Prote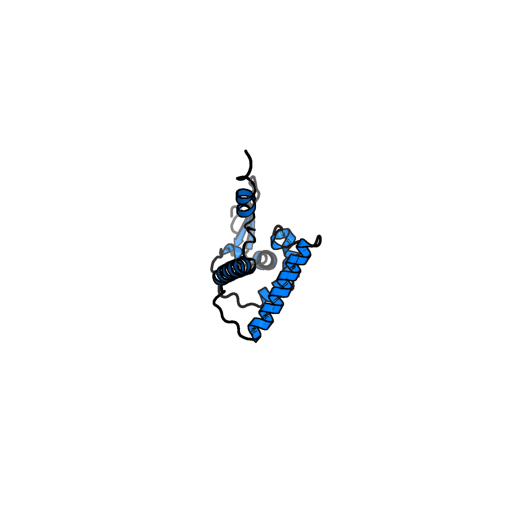in AF-A0A2C9M8K1-F1 (afdb_monomer)

Structure (mmCIF, N/CA/C/O backbone):
data_AF-A0A2C9M8K1-F1
#
_entry.id   AF-A0A2C9M8K1-F1
#
loop_
_atom_site.group_PDB
_atom_site.id
_atom_site.type_symbol
_atom_site.label_atom_id
_atom_site.label_alt_id
_atom_site.label_comp_id
_atom_site.label_asym_id
_atom_site.label_entity_id
_atom_site.label_seq_id
_atom_site.pdbx_PDB_ins_code
_atom_site.Cartn_x
_atom_site.Cartn_y
_atom_site.Cartn_z
_atom_site.occupancy
_atom_site.B_iso_or_equiv
_atom_site.auth_seq_id
_atom_site.auth_comp_id
_atom_site.auth_asym_id
_atom_site.auth_atom_id
_atom_site.pdbx_PDB_model_num
ATOM 1 N N . MET A 1 1 ? -29.933 49.669 57.641 1.00 45.59 1 MET A N 1
ATOM 2 C CA . MET A 1 1 ? -28.993 49.223 56.587 1.00 45.59 1 MET A CA 1
ATOM 3 C C . MET A 1 1 ? -28.613 47.775 56.882 1.00 45.59 1 MET A C 1
ATOM 5 O O . MET A 1 1 ? -28.390 47.486 58.045 1.00 45.59 1 MET A O 1
ATOM 9 N N . MET A 1 2 ? -28.557 46.904 55.865 1.00 51.41 2 MET A N 1
ATOM 10 C CA . MET A 1 2 ? -28.054 45.508 55.906 1.00 51.41 2 MET A CA 1
ATOM 11 C C . MET A 1 2 ? -28.974 44.398 56.461 1.00 51.41 2 MET A C 1
ATOM 13 O O . MET A 1 2 ? -28.621 43.722 57.416 1.00 51.41 2 MET A O 1
ATOM 17 N N . VAL A 1 3 ? -30.096 44.109 55.785 1.00 50.41 3 VAL A N 1
ATOM 18 C CA . VAL A 1 3 ? -30.739 42.767 55.868 1.00 50.41 3 VAL A CA 1
ATOM 19 C C . VAL A 1 3 ? -30.918 42.106 54.484 1.00 50.41 3 VAL A C 1
ATOM 21 O O . VAL A 1 3 ? -31.296 40.949 54.380 1.00 50.41 3 VAL A O 1
ATOM 24 N N . TYR A 1 4 ? -30.543 42.788 53.394 1.00 47.28 4 TYR A N 1
ATOM 25 C CA . TYR A 1 4 ? -30.724 42.301 52.015 1.00 47.28 4 TYR A CA 1
ATOM 26 C C . TYR A 1 4 ? -29.489 41.618 51.394 1.00 47.28 4 TYR A C 1
ATOM 28 O O . TYR A 1 4 ? -29.466 41.403 50.189 1.00 47.28 4 TYR A O 1
ATOM 36 N N . ASN A 1 5 ? -28.462 41.262 52.179 1.00 53.44 5 ASN A N 1
ATOM 37 C CA . ASN A 1 5 ? -27.196 40.735 51.631 1.00 53.44 5 ASN A CA 1
ATOM 38 C C . ASN A 1 5 ? -26.941 39.236 51.852 1.00 53.44 5 ASN A C 1
ATOM 40 O O . ASN A 1 5 ? -25.959 38.722 51.332 1.00 53.44 5 ASN A O 1
ATOM 44 N N . LEU A 1 6 ? -27.809 38.510 52.566 1.00 47.97 6 LEU A N 1
ATOM 45 C CA . LEU A 1 6 ? -27.638 37.059 52.757 1.00 47.97 6 LEU A CA 1
ATOM 46 C C . LEU A 1 6 ? -28.450 36.218 51.758 1.00 47.97 6 LEU A C 1
ATOM 48 O O . LEU A 1 6 ? -27.994 35.155 51.348 1.00 47.97 6 LEU A O 1
ATOM 52 N N . ALA A 1 7 ? -29.602 36.712 51.289 1.00 48.09 7 ALA A N 1
ATOM 53 C CA . ALA A 1 7 ? -30.432 35.992 50.317 1.00 48.09 7 ALA A CA 1
ATOM 54 C C . ALA A 1 7 ? -29.808 35.947 48.908 1.00 48.09 7 ALA A C 1
ATOM 56 O O . ALA A 1 7 ? -29.955 34.960 48.193 1.00 48.09 7 ALA A O 1
ATOM 57 N N . VAL A 1 8 ? -29.063 36.991 48.522 1.00 48.09 8 VAL A N 1
ATOM 58 C CA . VAL A 1 8 ? -28.425 37.081 47.195 1.00 48.09 8 VAL A CA 1
ATOM 59 C C . VAL A 1 8 ? -27.239 36.116 47.072 1.00 48.09 8 VAL A C 1
ATOM 61 O O . VAL A 1 8 ? -26.996 35.567 46.001 1.00 48.09 8 VAL A O 1
ATOM 64 N N . ILE A 1 9 ? -26.539 35.840 48.177 1.00 45.88 9 ILE A N 1
ATOM 65 C CA . ILE A 1 9 ? -25.389 34.924 48.184 1.00 45.88 9 ILE A CA 1
ATOM 66 C C . ILE A 1 9 ? -25.845 33.457 48.081 1.00 45.88 9 ILE A C 1
ATOM 68 O O . ILE A 1 9 ? -25.148 32.647 47.475 1.00 45.88 9 ILE A O 1
ATOM 72 N N . PHE A 1 10 ? -27.042 33.112 48.571 1.00 44.00 10 PHE A N 1
ATOM 73 C CA . PHE A 1 10 ? -27.570 31.745 48.470 1.00 44.00 10 PHE A CA 1
ATOM 74 C C . PHE A 1 10 ? -28.049 31.379 47.051 1.00 44.00 10 PHE A C 1
ATOM 76 O O . PHE A 1 10 ? -28.031 30.210 46.680 1.00 44.00 10 PHE A O 1
ATOM 83 N N . TYR A 1 11 ? -28.414 32.367 46.223 1.00 45.31 11 TYR A N 1
ATOM 84 C CA . TYR A 1 11 ? -28.851 32.135 44.836 1.00 45.31 11 TYR A CA 1
ATOM 85 C C . TYR A 1 11 ? -27.688 32.019 43.829 1.00 45.31 11 TYR A C 1
ATOM 87 O O . TYR A 1 11 ? -27.895 31.626 42.684 1.00 45.31 11 TYR A O 1
ATOM 95 N N . MET A 1 12 ? -26.456 32.338 44.246 1.00 47.84 12 MET A N 1
ATOM 96 C CA . MET A 1 12 ? -25.244 32.295 43.406 1.00 47.84 12 MET A CA 1
ATOM 97 C C . MET A 1 12 ? -24.447 30.986 43.541 1.00 47.84 12 MET A C 1
ATOM 99 O O . MET A 1 12 ? -23.393 30.836 42.931 1.00 47.84 12 MET A O 1
ATOM 103 N N . LEU A 1 13 ? -24.959 30.019 44.307 1.00 47.88 13 LEU A N 1
ATOM 104 C CA . LEU A 1 13 ? -24.408 28.669 44.441 1.00 47.88 13 LEU A CA 1
ATOM 105 C C . LEU A 1 13 ? -25.401 27.633 43.902 1.00 47.88 13 LEU A C 1
ATOM 107 O O . LEU A 1 13 ? -25.663 26.618 44.537 1.00 47.88 13 LEU A O 1
ATOM 111 N N . VAL A 1 14 ? -25.949 27.860 42.706 1.00 55.00 14 VAL A N 1
ATOM 112 C CA . VAL A 1 14 ? -26.303 26.709 41.872 1.00 55.00 14 VAL A CA 1
ATOM 113 C C . VAL A 1 14 ? -24.961 26.167 41.401 1.00 55.00 14 VAL A C 1
ATOM 115 O O . VAL A 1 14 ? -24.289 26.851 40.622 1.00 55.00 14 VAL A O 1
ATOM 118 N N . PRO A 1 15 ? -24.502 24.997 41.874 1.00 56.78 15 PRO A N 1
ATOM 119 C CA . PRO A 1 15 ? -23.348 24.408 41.248 1.00 56.78 15 PRO A CA 1
ATOM 120 C C . PRO A 1 15 ? -23.778 24.164 39.805 1.00 56.78 15 PRO A C 1
ATOM 122 O O . PRO A 1 15 ? -24.699 23.390 39.545 1.00 56.78 15 PRO A O 1
ATOM 125 N N . ILE A 1 16 ? -23.090 24.792 38.853 1.00 58.72 16 ILE A N 1
ATOM 126 C CA . ILE A 1 16 ? -23.001 24.270 37.488 1.00 58.72 16 ILE A CA 1
ATOM 127 C C . ILE A 1 16 ? -22.164 22.983 37.588 1.00 58.72 16 ILE A C 1
ATOM 129 O O . ILE A 1 16 ? -21.105 22.834 36.991 1.00 58.72 16 ILE A O 1
ATOM 133 N N . ALA A 1 17 ? -22.606 22.036 38.413 1.00 57.50 17 ALA A N 1
ATOM 134 C CA . ALA A 1 17 ? -22.286 20.648 38.242 1.00 57.50 17 ALA A CA 1
ATOM 135 C C . ALA A 1 17 ? -23.133 20.258 37.039 1.00 57.50 17 ALA A C 1
ATOM 137 O O . ALA A 1 17 ? -24.279 19.829 37.177 1.00 57.50 17 ALA A O 1
ATOM 138 N N . ALA A 1 18 ? -22.602 20.525 35.842 1.00 64.88 18 ALA A N 1
ATOM 139 C CA . ALA A 1 18 ? -23.095 19.887 34.638 1.00 64.88 18 ALA A CA 1
ATOM 140 C C . ALA A 1 18 ? -23.294 18.414 34.999 1.00 64.88 18 ALA A C 1
ATOM 142 O O . ALA A 1 18 ? -22.352 17.767 35.458 1.00 64.88 18 ALA A O 1
ATOM 143 N N . ASN A 1 19 ? -24.541 17.942 34.930 1.00 84.44 19 ASN A N 1
ATOM 144 C CA . ASN A 1 19 ? -24.887 16.594 35.351 1.00 84.44 19 ASN A CA 1
ATOM 145 C C . ASN A 1 19 ? -23.945 15.630 34.613 1.00 84.44 19 ASN A C 1
ATOM 147 O O . ASN A 1 19 ? -23.990 15.546 33.384 1.00 84.44 19 ASN A O 1
ATOM 151 N N . VAL A 1 20 ? -23.047 14.976 35.358 1.00 90.31 20 VAL A N 1
ATOM 152 C CA . VAL A 1 20 ? -21.970 14.155 34.790 1.00 90.31 20 VAL A CA 1
ATOM 153 C C . VAL A 1 20 ? -22.559 13.038 33.937 1.00 90.31 20 VAL A C 1
ATOM 155 O O . VAL A 1 20 ? -22.034 12.762 32.863 1.00 90.31 20 VAL A O 1
ATOM 158 N N . ASP A 1 21 ? -23.698 12.474 34.338 1.00 92.69 21 ASP A N 1
ATOM 159 C CA . ASP A 1 21 ? -24.393 11.444 33.569 1.00 92.69 21 ASP A CA 1
ATOM 160 C C . ASP A 1 21 ? -24.949 12.000 32.254 1.00 92.69 21 ASP A C 1
ATOM 162 O O . ASP A 1 21 ? -24.804 11.365 31.210 1.00 92.69 21 ASP A O 1
ATOM 166 N N . SER A 1 22 ? -25.510 13.216 32.272 1.00 92.50 22 SER A N 1
ATOM 167 C CA . SER A 1 22 ? -25.965 13.916 31.059 1.00 92.50 22 SER A CA 1
ATOM 168 C C . SER A 1 22 ? -24.803 14.212 30.105 1.00 92.50 22 SER A C 1
ATOM 170 O O . SER A 1 22 ? -24.895 13.955 28.900 1.00 92.50 22 SER A O 1
ATOM 172 N N . TYR A 1 23 ? -23.668 14.671 30.639 1.00 93.75 23 TYR A N 1
ATOM 173 C CA . TYR A 1 23 ? -22.446 14.869 29.860 1.00 93.75 23 TYR A CA 1
ATOM 174 C C . TYR A 1 23 ? -21.937 13.551 29.261 1.00 93.75 23 TYR A C 1
ATOM 176 O O . TYR A 1 23 ? -21.664 13.487 28.063 1.00 93.75 23 TYR A O 1
ATOM 184 N N . LEU A 1 24 ? -21.834 12.485 30.061 1.00 96.31 24 LEU A N 1
ATOM 185 C CA . LEU A 1 24 ? -21.346 11.180 29.611 1.00 96.31 24 LEU A CA 1
ATOM 186 C C . LEU A 1 24 ? -22.280 10.548 28.572 1.00 96.31 24 LEU A C 1
ATOM 188 O O . LEU A 1 24 ? -21.791 9.953 27.610 1.00 96.31 24 LEU A O 1
ATOM 192 N N . ALA A 1 25 ? -23.597 10.700 28.729 1.00 96.19 25 ALA A N 1
ATOM 193 C CA . ALA A 1 25 ? -24.585 10.258 27.749 1.00 96.19 25 ALA A CA 1
ATOM 194 C C . ALA A 1 25 ? -24.433 11.019 26.427 1.00 96.19 25 ALA A C 1
ATOM 196 O O . ALA A 1 25 ? -24.330 10.397 25.372 1.00 96.19 25 ALA A O 1
ATOM 197 N N . THR A 1 26 ? -24.319 12.347 26.493 1.00 96.62 26 THR A N 1
ATOM 198 C CA . THR A 1 26 ? -24.111 13.200 25.314 1.00 96.62 26 THR A CA 1
ATOM 199 C C . THR A 1 26 ? -22.790 12.866 24.612 1.00 96.62 26 THR A C 1
ATOM 201 O O . THR A 1 26 ? -22.748 12.699 23.396 1.00 96.62 26 THR A O 1
ATOM 204 N N . ARG A 1 27 ? -21.705 12.675 25.374 1.00 96.69 27 ARG A N 1
ATOM 205 C CA . ARG A 1 27 ? -20.399 12.254 24.847 1.00 96.69 27 ARG A CA 1
ATOM 206 C C . ARG A 1 27 ? -20.482 10.896 24.151 1.00 96.69 27 ARG A C 1
ATOM 208 O O . ARG A 1 27 ? -19.876 10.723 23.097 1.00 96.69 27 ARG A O 1
ATOM 215 N N . ARG A 1 28 ? -21.193 9.929 24.741 1.00 97.94 28 ARG A N 1
ATOM 216 C CA . ARG A 1 28 ? -21.384 8.602 24.141 1.00 97.94 28 ARG A CA 1
ATOM 217 C C . ARG A 1 28 ? -22.160 8.708 22.831 1.00 97.94 28 ARG A C 1
ATOM 219 O O . ARG A 1 28 ? -21.700 8.150 21.843 1.00 97.94 28 ARG A O 1
ATOM 226 N N . ALA A 1 29 ? -23.246 9.482 22.814 1.00 97.75 29 ALA A N 1
ATOM 227 C CA . ALA A 1 29 ? -24.043 9.717 21.614 1.00 97.75 29 ALA A CA 1
ATOM 228 C C . ALA A 1 29 ? -23.199 10.315 20.476 1.00 97.75 29 ALA A C 1
ATOM 230 O O . ALA A 1 29 ? -23.240 9.802 19.363 1.00 97.75 29 ALA A O 1
ATOM 231 N N . PHE A 1 30 ? -22.355 11.315 20.762 1.00 97.94 30 PHE A N 1
ATOM 232 C CA . PHE A 1 30 ? -21.451 11.883 19.754 1.00 97.94 30 PHE A CA 1
ATOM 233 C C . PHE A 1 30 ? -20.422 10.877 19.222 1.00 97.94 30 PHE A C 1
ATOM 235 O O . PHE A 1 30 ? -20.154 10.849 18.023 1.00 97.94 30 PHE A O 1
ATOM 242 N N . ILE A 1 31 ? -19.844 10.038 20.088 1.00 97.94 31 ILE A N 1
ATOM 243 C CA . ILE A 1 31 ? -18.892 9.002 19.657 1.00 97.94 31 ILE A CA 1
ATOM 244 C C . ILE A 1 31 ? -19.593 7.952 18.791 1.00 97.94 31 ILE A C 1
ATOM 246 O O . ILE A 1 31 ? -1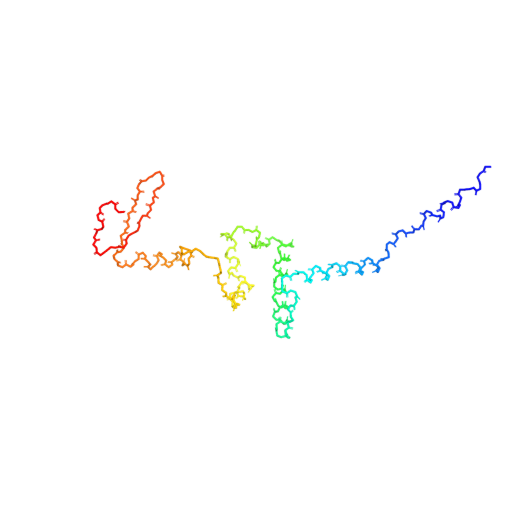9.051 7.541 17.769 1.00 97.94 31 ILE A O 1
ATOM 250 N N . GLU A 1 32 ? -20.787 7.510 19.183 1.00 97.06 32 GLU A N 1
ATOM 251 C CA . GLU A 1 32 ? -21.578 6.544 18.416 1.00 97.06 32 GLU A CA 1
ATOM 252 C C . GLU A 1 32 ? -21.982 7.108 17.050 1.00 97.06 32 GLU A C 1
ATOM 254 O O . GLU A 1 32 ? -21.842 6.416 16.037 1.00 97.06 32 GLU A O 1
ATOM 259 N N . GLU A 1 33 ? -22.394 8.375 16.998 1.00 97.38 33 GLU A N 1
ATOM 260 C CA . GLU A 1 33 ? -22.678 9.087 15.753 1.00 97.38 33 GLU A CA 1
ATOM 261 C C . GLU A 1 33 ? -21.438 9.129 14.849 1.00 97.38 33 GLU A C 1
ATOM 263 O O . GLU A 1 33 ? -21.506 8.698 13.695 1.00 97.38 33 GLU A O 1
ATOM 268 N N . GLU A 1 34 ? -20.280 9.542 15.377 1.00 97.62 34 GLU A N 1
ATOM 269 C CA . GLU A 1 34 ? -19.022 9.584 14.623 1.00 97.62 34 GLU A CA 1
ATOM 270 C C . GLU A 1 34 ? -18.631 8.201 14.084 1.00 97.62 34 GLU A C 1
ATOM 272 O O . GLU A 1 34 ? -18.281 8.058 12.909 1.00 97.62 34 GLU A O 1
ATOM 277 N N . LEU A 1 35 ? -18.721 7.162 14.920 1.00 96.19 35 LEU A N 1
ATOM 278 C CA . LEU A 1 35 ? -18.429 5.785 14.524 1.00 96.19 35 LEU A CA 1
ATOM 279 C C . LEU A 1 35 ? -19.373 5.308 13.417 1.00 96.19 35 LEU A C 1
ATOM 281 O O . LEU A 1 35 ? -18.912 4.643 12.488 1.00 96.19 35 LEU A O 1
ATOM 285 N N . SER A 1 36 ? -20.652 5.686 13.470 1.00 96.19 36 SER A N 1
ATOM 286 C CA . SER A 1 36 ? -21.663 5.301 12.477 1.00 96.19 36 SER A CA 1
ATOM 287 C C . SER A 1 36 ? -21.447 5.931 11.094 1.00 96.19 36 SER A C 1
ATOM 289 O O . SER A 1 36 ? -21.876 5.364 10.084 1.00 96.19 36 SER A O 1
ATOM 291 N N . MET A 1 37 ? -20.757 7.075 11.031 1.00 96.38 37 MET A N 1
ATOM 292 C CA . MET A 1 37 ? -20.450 7.785 9.784 1.00 96.38 37 MET A CA 1
ATOM 293 C C . MET A 1 37 ? -19.212 7.239 9.059 1.00 96.38 37 MET A C 1
ATOM 295 O O . MET A 1 37 ? -18.972 7.586 7.900 1.00 96.38 37 MET A O 1
ATOM 299 N N . ARG A 1 38 ? -18.400 6.395 9.709 1.00 96.44 38 ARG A N 1
ATOM 300 C CA . ARG A 1 38 ? -17.163 5.873 9.113 1.00 96.44 38 ARG A CA 1
ATOM 301 C C . ARG A 1 38 ? -17.457 4.919 7.956 1.00 96.44 38 ARG A C 1
ATOM 303 O O . ARG A 1 38 ? -18.451 4.191 7.937 1.00 96.44 38 ARG A O 1
ATOM 310 N N . VAL A 1 39 ? -16.539 4.880 6.990 1.00 97.06 39 VAL A N 1
ATOM 311 C CA . VAL A 1 39 ? -16.611 3.938 5.866 1.00 97.06 39 VAL A CA 1
ATOM 312 C C . VAL A 1 39 ? -16.687 2.509 6.405 1.00 97.06 39 VAL A C 1
ATOM 314 O O . VAL A 1 39 ? -15.848 2.093 7.200 1.00 97.06 39 VAL A O 1
ATOM 317 N N . GLY A 1 40 ? -17.704 1.764 5.970 1.00 95.62 40 GLY A N 1
ATOM 318 C CA . GLY A 1 40 ? -17.920 0.379 6.387 1.00 95.62 40 GLY A CA 1
ATOM 319 C C . GLY A 1 40 ? -18.588 0.197 7.756 1.00 95.62 40 GLY A C 1
ATOM 320 O O . GLY A 1 40 ? -18.795 -0.944 8.148 1.00 95.62 40 GLY A O 1
ATOM 321 N N . ALA A 1 41 ? -18.989 1.261 8.464 1.00 95.44 41 ALA A N 1
ATOM 322 C CA . ALA A 1 41 ? -19.566 1.157 9.814 1.00 95.44 41 ALA A CA 1
ATOM 323 C C . ALA A 1 41 ? -20.857 0.321 9.898 1.00 95.44 41 ALA A C 1
ATOM 325 O O . ALA A 1 41 ? -21.144 -0.281 10.926 1.00 95.44 41 ALA A O 1
ATOM 326 N N . LYS A 1 42 ? -21.632 0.265 8.808 1.00 95.69 42 LYS A N 1
ATOM 327 C CA . LYS A 1 42 ? -22.884 -0.507 8.728 1.00 95.69 42 LYS A CA 1
ATOM 328 C C . LYS A 1 42 ? -22.674 -1.985 8.372 1.00 95.69 42 LYS A C 1
ATOM 330 O O . LYS A 1 42 ? -23.651 -2.719 8.257 1.00 95.69 42 LYS A O 1
ATOM 335 N N . LEU A 1 43 ? -21.431 -2.424 8.157 1.00 96.62 43 LEU A N 1
ATOM 336 C CA . LEU A 1 43 ? -21.126 -3.826 7.876 1.00 96.62 43 LEU A CA 1
ATOM 337 C C . LEU A 1 43 ? -21.261 -4.655 9.155 1.00 96.62 43 LEU A C 1
ATOM 339 O O . LEU A 1 43 ? -20.675 -4.335 10.186 1.00 96.62 43 LEU A O 1
ATOM 343 N N . THR A 1 44 ? -22.015 -5.748 9.082 1.00 96.88 44 THR A N 1
ATOM 344 C CA . THR A 1 44 ? -22.110 -6.716 10.177 1.00 96.88 44 THR A CA 1
ATOM 345 C C . THR A 1 44 ? -21.038 -7.783 10.003 1.00 96.88 44 THR A C 1
ATOM 347 O O . THR A 1 44 ? -21.049 -8.511 9.014 1.00 96.88 44 THR A O 1
ATOM 350 N N . LEU A 1 45 ? -20.117 -7.877 10.964 1.00 97.62 45 LEU A N 1
ATOM 351 C CA . LEU A 1 45 ? -19.045 -8.871 10.950 1.00 97.62 45 LEU A CA 1
ATOM 352 C C . LEU A 1 45 ? -19.508 -10.194 11.570 1.00 97.62 45 LEU A C 1
ATOM 354 O O . LEU A 1 45 ? -20.063 -10.212 12.674 1.00 97.62 45 LEU A O 1
ATOM 358 N N . SER A 1 46 ? -19.205 -11.304 10.906 1.00 98.44 46 SER A N 1
ATOM 359 C CA . SER A 1 46 ? -19.322 -12.656 11.454 1.00 98.44 46 SER A CA 1
ATOM 360 C C . SER A 1 46 ? -18.336 -12.888 12.613 1.00 98.44 46 SER A C 1
ATOM 362 O O . SER A 1 46 ? -17.337 -12.174 12.731 1.00 98.44 46 SER A O 1
ATOM 364 N N . PRO A 1 47 ? -18.525 -13.931 13.445 1.00 98.44 47 PRO A N 1
ATOM 365 C CA . PRO A 1 47 ? -17.605 -14.222 14.551 1.00 98.44 47 PRO A CA 1
ATOM 366 C C . PRO A 1 47 ? -16.140 -14.403 14.121 1.00 98.44 47 PRO A C 1
ATOM 368 O O . PRO A 1 47 ? -15.222 -13.999 14.831 1.00 98.44 47 PRO A O 1
ATOM 371 N N . ARG A 1 48 ? -15.900 -14.975 12.932 1.00 98.19 48 ARG A N 1
ATOM 372 C CA . ARG A 1 48 ? -14.542 -15.135 12.386 1.00 98.19 48 ARG A CA 1
ATOM 373 C C . ARG A 1 48 ? -13.942 -13.798 11.956 1.00 98.19 48 ARG A C 1
ATOM 375 O O . ARG A 1 48 ? -12.769 -13.550 12.216 1.00 98.19 48 ARG A O 1
ATOM 382 N N . GLU A 1 49 ? -14.735 -12.933 11.330 1.00 97.94 49 GLU A N 1
ATOM 383 C CA . GLU A 1 49 ? -14.292 -11.589 10.943 1.00 97.94 49 GLU A CA 1
ATOM 384 C C . GLU A 1 49 ? -14.030 -10.710 12.167 1.00 97.94 49 GLU A C 1
ATOM 386 O O . GLU A 1 49 ? -13.056 -9.966 12.172 1.00 97.94 49 GLU A O 1
ATOM 391 N N . GLN A 1 50 ? -14.829 -10.840 13.231 1.00 98.19 50 GLN A 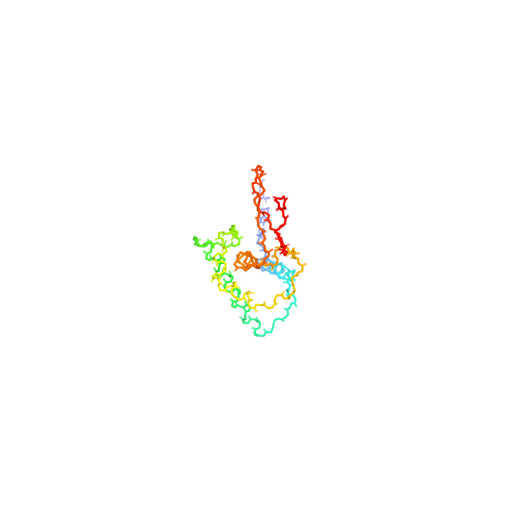N 1
ATOM 392 C CA . GLN A 1 50 ? -14.594 -10.144 14.500 1.00 98.19 50 GLN A CA 1
ATOM 393 C C . GLN A 1 50 ? -13.261 -10.549 15.137 1.00 98.19 50 GLN A C 1
ATOM 395 O O . GLN A 1 50 ? -12.518 -9.678 15.587 1.00 98.19 50 GLN A O 1
ATOM 400 N N . LEU A 1 51 ? -12.924 -11.845 15.120 1.00 98.00 51 LEU A N 1
ATOM 401 C CA . LEU A 1 51 ? -11.635 -12.338 15.614 1.00 98.00 51 LEU A CA 1
ATOM 402 C C . LEU A 1 51 ? -10.461 -11.715 14.843 1.00 98.00 51 LEU A C 1
ATOM 404 O O . LEU A 1 51 ? -9.530 -11.184 15.449 1.00 98.00 51 LEU A O 1
ATOM 408 N N . VAL A 1 52 ? -10.521 -11.738 13.508 1.00 96.50 52 VAL A N 1
ATOM 409 C CA . VAL A 1 52 ? -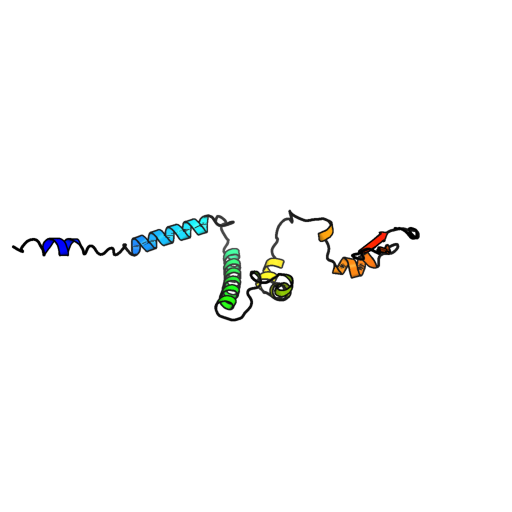9.479 -11.138 12.656 1.00 96.50 52 VAL A CA 1
ATOM 410 C C . VAL A 1 52 ? -9.416 -9.620 12.847 1.00 96.50 52 VAL A C 1
ATOM 412 O O . VAL A 1 52 ? -8.323 -9.060 12.923 1.00 96.50 52 VAL A O 1
ATOM 415 N N . ASN A 1 53 ? -10.565 -8.951 12.969 1.00 97.44 53 ASN A N 1
ATOM 416 C CA . ASN A 1 53 ? -10.644 -7.517 13.230 1.00 97.44 53 ASN A CA 1
ATOM 417 C C . ASN A 1 53 ? -9.995 -7.146 14.567 1.00 97.44 53 ASN A C 1
ATOM 419 O O . ASN A 1 53 ? -9.221 -6.195 14.599 1.00 97.44 53 ASN A O 1
ATOM 423 N N . SER A 1 54 ? -10.264 -7.897 15.642 1.00 97.88 54 SER A 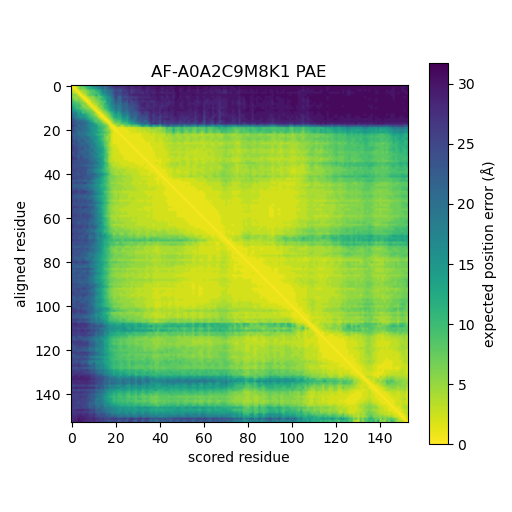N 1
ATOM 424 C CA . SER A 1 54 ? -9.630 -7.667 16.948 1.00 97.88 54 SER A CA 1
ATOM 425 C C . SER A 1 54 ? -8.114 -7.728 16.817 1.00 97.88 54 SER A C 1
ATOM 427 O O . SER A 1 54 ? -7.433 -6.761 17.136 1.00 97.88 54 SER A O 1
ATOM 429 N N . PHE A 1 55 ? -7.596 -8.806 16.226 1.00 97.50 55 PHE A N 1
ATOM 430 C CA . PHE A 1 55 ? -6.159 -8.978 16.033 1.00 97.50 55 PHE A CA 1
ATOM 431 C C . PHE A 1 55 ? -5.530 -7.857 15.187 1.00 97.50 55 PHE A C 1
ATOM 433 O O . PHE A 1 55 ? -4.472 -7.327 15.525 1.00 97.50 55 PHE A O 1
ATOM 440 N N . LEU A 1 56 ? -6.186 -7.452 14.094 1.00 97.75 56 LEU A N 1
ATOM 441 C CA . LEU A 1 56 ? -5.705 -6.363 13.242 1.00 97.75 56 LEU A CA 1
ATOM 442 C C . LEU A 1 56 ? -5.716 -5.010 13.972 1.00 97.75 56 LEU A C 1
ATOM 444 O O . LEU A 1 56 ? -4.783 -4.217 13.815 1.00 97.75 56 LEU A O 1
ATOM 448 N N . MET A 1 57 ? -6.756 -4.740 14.763 1.00 97.75 57 MET A N 1
ATOM 449 C CA . MET A 1 57 ? -6.871 -3.516 15.556 1.00 97.75 57 MET A CA 1
ATOM 450 C C . MET A 1 57 ? -5.846 -3.477 16.688 1.00 97.75 57 MET A C 1
ATOM 452 O O . MET A 1 57 ? -5.274 -2.414 16.925 1.00 97.75 57 MET A O 1
ATOM 456 N N . ASP A 1 58 ? -5.543 -4.613 17.315 1.00 97.81 58 ASP A N 1
ATOM 457 C CA . ASP A 1 58 ? -4.497 -4.721 18.335 1.00 97.81 58 ASP A CA 1
ATOM 458 C C . ASP A 1 58 ? -3.124 -4.382 17.746 1.00 97.81 58 ASP A C 1
ATOM 460 O O . ASP A 1 58 ? -2.432 -3.506 18.266 1.00 97.81 58 ASP A O 1
ATOM 464 N N . LEU A 1 59 ? -2.769 -4.967 16.594 1.00 96.56 59 LEU A N 1
ATOM 465 C CA . LEU A 1 59 ? -1.525 -4.640 15.884 1.00 96.56 59 LEU A CA 1
ATOM 466 C C . LEU A 1 59 ? -1.451 -3.154 15.503 1.00 96.56 59 LEU A C 1
ATOM 468 O O . LEU A 1 59 ? -0.408 -2.510 15.667 1.00 96.56 59 LEU A O 1
ATOM 472 N N . LYS A 1 60 ? -2.553 -2.598 14.984 1.00 96.81 60 LYS A N 1
ATOM 473 C CA . LYS A 1 60 ? -2.650 -1.177 14.622 1.00 96.81 60 LYS A CA 1
ATOM 474 C C . LYS A 1 60 ? -2.422 -0.287 15.841 1.00 96.81 60 LYS A C 1
ATOM 476 O O . LYS A 1 60 ? -1.620 0.643 15.770 1.00 96.81 60 LYS A O 1
ATOM 481 N N . ASN A 1 61 ? -3.120 -0.562 16.938 1.00 97.00 61 ASN A N 1
ATOM 482 C CA . ASN A 1 61 ? -3.025 0.224 18.160 1.00 97.00 61 ASN A CA 1
ATOM 483 C C . ASN A 1 61 ? -1.629 0.113 18.769 1.00 97.00 61 ASN A C 1
ATOM 485 O O . ASN A 1 61 ? -1.059 1.140 19.117 1.00 97.00 61 ASN A O 1
ATOM 489 N N . GLN A 1 62 ? -1.041 -1.083 18.812 1.00 95.00 62 GLN A N 1
ATOM 490 C CA . GLN A 1 62 ? 0.339 -1.278 19.253 1.00 95.00 62 GLN A CA 1
ATOM 491 C C . GLN A 1 62 ? 1.311 -0.420 18.434 1.00 95.00 62 GLN A C 1
ATOM 493 O O . GLN A 1 62 ? 2.078 0.339 19.013 1.00 95.00 62 GLN A O 1
ATOM 498 N N . THR A 1 63 ? 1.213 -0.456 17.100 1.00 93.69 63 THR A N 1
ATOM 499 C CA . THR A 1 63 ? 2.074 0.344 16.205 1.00 93.69 63 THR A CA 1
ATOM 500 C C . THR A 1 63 ? 1.965 1.847 16.495 1.00 93.69 63 THR A C 1
ATOM 502 O O . THR A 1 63 ? 2.967 2.561 16.511 1.00 93.69 63 THR A O 1
ATOM 505 N N . ILE A 1 64 ? 0.745 2.344 16.728 1.00 95.62 64 ILE A N 1
ATOM 506 C CA . ILE A 1 64 ? 0.504 3.756 17.056 1.00 95.62 64 ILE A CA 1
ATOM 507 C C . ILE A 1 64 ? 1.088 4.088 18.433 1.00 95.62 64 ILE A C 1
ATOM 509 O O . ILE A 1 64 ? 1.846 5.049 18.559 1.00 95.62 64 ILE A O 1
ATOM 513 N N . GLN A 1 65 ? 0.780 3.282 19.449 1.00 96.56 65 GLN A N 1
ATOM 514 C CA . GLN A 1 65 ? 1.211 3.518 20.825 1.00 96.56 65 GLN A CA 1
ATOM 515 C C . GLN A 1 65 ? 2.733 3.449 20.963 1.00 96.56 65 GLN A C 1
ATOM 517 O O . GLN A 1 65 ? 3.316 4.317 21.606 1.00 96.56 65 GLN A O 1
ATOM 522 N N . GLU A 1 66 ? 3.392 2.486 20.320 1.00 94.38 66 GLU A N 1
ATOM 523 C CA . GLU A 1 66 ? 4.855 2.412 20.289 1.00 94.38 66 GLU A CA 1
ATOM 524 C C . GLU A 1 66 ? 5.461 3.711 19.755 1.00 94.38 66 GLU A C 1
ATOM 526 O O . GLU A 1 66 ? 6.412 4.218 20.343 1.00 94.38 66 GLU A O 1
ATOM 531 N N . SER A 1 67 ? 4.882 4.305 18.710 1.00 94.25 67 SER A N 1
ATOM 532 C CA . SER A 1 67 ? 5.379 5.579 18.179 1.00 94.25 67 SER A CA 1
ATOM 533 C C . SER A 1 67 ? 5.103 6.798 19.065 1.00 94.25 67 SER A C 1
ATOM 535 O O . SER A 1 67 ? 5.838 7.778 18.995 1.00 94.25 67 SER A O 1
ATOM 537 N N . ILE A 1 68 ? 4.052 6.758 19.892 1.00 95.31 68 ILE A N 1
ATOM 538 C CA . ILE A 1 68 ? 3.704 7.852 20.813 1.00 95.31 68 ILE A CA 1
ATOM 539 C C . ILE A 1 68 ? 4.604 7.816 22.049 1.00 95.31 68 ILE A C 1
ATOM 541 O O . ILE A 1 68 ? 5.063 8.858 22.512 1.00 95.31 68 ILE A O 1
ATOM 545 N N . TRP A 1 69 ? 4.840 6.623 22.597 1.00 95.06 69 TRP A N 1
ATOM 546 C CA . TRP A 1 69 ? 5.516 6.445 23.884 1.00 95.06 69 TRP A CA 1
ATOM 547 C C . TRP A 1 69 ? 7.017 6.160 23.761 1.00 95.06 69 TRP A C 1
ATOM 549 O O . TRP A 1 69 ? 7.718 6.143 24.772 1.00 95.06 69 TRP A O 1
ATOM 559 N N . THR A 1 70 ? 7.526 5.927 22.549 1.00 94.06 70 THR A N 1
ATOM 560 C CA . THR A 1 70 ? 8.943 5.628 22.293 1.00 94.06 70 THR A CA 1
ATOM 561 C C . THR A 1 70 ? 9.463 6.392 21.075 1.00 94.06 70 THR A C 1
ATOM 563 O O . THR A 1 70 ? 8.709 7.041 20.359 1.00 94.06 70 THR A O 1
ATOM 566 N N . SER A 1 71 ? 10.760 6.267 20.786 1.00 91.00 71 SER A N 1
ATOM 567 C CA . SER A 1 71 ? 11.370 6.804 19.560 1.00 91.00 71 SER A CA 1
ATOM 568 C C . SER A 1 71 ? 11.138 5.926 18.319 1.00 91.00 71 SER A C 1
ATOM 570 O O . SER A 1 71 ? 11.790 6.132 17.292 1.00 91.00 71 SER A O 1
ATOM 572 N N . THR A 1 72 ? 10.262 4.918 18.405 1.00 91.62 72 THR A N 1
ATOM 573 C CA . THR A 1 72 ? 9.928 4.043 17.276 1.00 91.62 72 THR A CA 1
ATOM 574 C C . THR A 1 72 ? 9.254 4.860 16.169 1.00 91.62 72 THR A C 1
ATOM 576 O O . THR A 1 72 ? 8.235 5.505 16.415 1.00 91.62 72 THR A O 1
ATOM 579 N N . PRO A 1 73 ? 9.784 4.853 14.934 1.00 89.31 73 PRO A N 1
ATOM 580 C CA . PRO A 1 73 ? 9.209 5.631 13.845 1.00 89.31 73 PRO A CA 1
ATOM 581 C C . PRO A 1 73 ? 7.787 5.178 13.490 1.00 89.31 73 PRO A C 1
ATOM 583 O O . PRO A 1 73 ? 7.561 3.990 13.279 1.00 89.31 73 PRO A O 1
ATOM 586 N N . TYR A 1 74 ? 6.851 6.120 13.324 1.00 95.00 74 TYR A N 1
ATOM 587 C CA . TYR A 1 74 ? 5.531 5.847 12.745 1.00 95.00 74 TYR A CA 1
ATOM 588 C C . TYR A 1 74 ? 5.611 5.915 11.210 1.00 95.00 74 TYR A C 1
ATOM 590 O O . TYR A 1 74 ? 5.716 7.019 10.661 1.00 95.00 74 TYR A O 1
ATOM 598 N N . PRO A 1 75 ? 5.565 4.782 10.477 1.00 94.81 75 PRO A N 1
ATOM 599 C CA . PRO A 1 75 ? 5.845 4.775 9.040 1.00 94.81 75 PRO A CA 1
ATOM 600 C C . PRO A 1 75 ? 4.974 5.727 8.197 1.00 94.81 75 PRO A C 1
ATOM 602 O O . PRO A 1 75 ? 5.526 6.347 7.285 1.00 94.81 75 PRO A O 1
ATOM 605 N N . PRO A 1 76 ? 3.666 5.913 8.488 1.00 94.81 76 PRO A N 1
ATOM 606 C CA . PRO A 1 76 ? 2.823 6.855 7.748 1.00 94.81 76 PRO A CA 1
ATOM 607 C C . PRO A 1 76 ? 3.207 8.335 7.896 1.00 94.81 76 PRO A C 1
ATOM 609 O O . PRO A 1 76 ? 2.837 9.130 7.038 1.00 94.81 76 PRO A O 1
ATOM 612 N N . ALA A 1 77 ? 3.941 8.720 8.947 1.00 95.12 77 ALA A N 1
ATOM 613 C CA . ALA A 1 77 ? 4.390 10.103 9.161 1.00 95.12 77 ALA A CA 1
ATOM 614 C C . ALA A 1 77 ? 5.766 10.402 8.534 1.00 95.12 77 ALA A C 1
ATOM 616 O O . ALA A 1 77 ? 6.303 11.498 8.696 1.00 95.12 77 ALA A O 1
ATOM 617 N N . ILE A 1 78 ? 6.363 9.434 7.834 1.00 94.62 78 ILE A N 1
ATOM 618 C CA . ILE A 1 78 ? 7.719 9.519 7.283 1.00 94.62 78 ILE A CA 1
ATOM 619 C C . ILE A 1 78 ? 7.662 9.331 5.772 1.00 94.62 78 ILE A C 1
ATOM 621 O O . ILE A 1 78 ? 6.833 8.586 5.250 1.00 94.62 78 ILE A O 1
ATOM 625 N N . THR A 1 79 ? 8.567 9.998 5.051 1.00 97.38 79 THR A N 1
ATOM 626 C CA . THR A 1 79 ? 8.639 9.882 3.592 1.00 97.38 79 THR A CA 1
ATOM 627 C C . THR A 1 79 ? 8.755 8.420 3.163 1.00 97.38 79 THR A C 1
ATOM 629 O O . THR A 1 79 ? 9.574 7.661 3.687 1.00 97.38 79 THR A O 1
ATOM 632 N N . PHE A 1 80 ? 7.950 8.035 2.170 1.00 96.75 80 PHE A N 1
ATOM 633 C CA . PHE A 1 80 ? 7.789 6.639 1.762 1.00 96.75 80 PHE A CA 1
ATOM 634 C C . PHE A 1 80 ? 9.117 5.939 1.449 1.00 96.75 80 PHE A C 1
ATOM 636 O O . PHE A 1 80 ? 9.323 4.799 1.850 1.00 96.75 80 PHE A O 1
ATOM 643 N N . PHE A 1 81 ? 10.063 6.625 0.801 1.00 96.06 81 PHE A N 1
ATOM 644 C CA . PHE A 1 81 ? 11.370 6.043 0.475 1.00 96.06 81 PHE A CA 1
ATOM 645 C C . PHE A 1 81 ? 12.150 5.572 1.709 1.00 96.06 81 PHE A C 1
ATOM 647 O O . PHE A 1 81 ? 12.871 4.581 1.627 1.00 96.06 81 PHE A O 1
ATOM 654 N N . LYS A 1 82 ? 11.994 6.259 2.846 1.00 96.19 82 LYS A N 1
ATOM 655 C CA . LYS A 1 82 ? 12.633 5.888 4.113 1.00 96.19 82 LYS A CA 1
ATOM 656 C C . LYS A 1 82 ? 11.813 4.864 4.886 1.00 96.19 82 LYS A C 1
ATOM 658 O O . LYS A 1 82 ? 12.391 3.970 5.490 1.00 96.19 82 LYS A O 1
ATOM 663 N N . SER A 1 83 ? 10.487 4.989 4.870 1.00 96.44 83 SER A N 1
ATOM 664 C CA . SER A 1 83 ? 9.602 4.140 5.670 1.00 96.44 83 SER A CA 1
ATOM 665 C C . SER A 1 83 ? 9.260 2.801 5.017 1.00 96.44 83 SER A C 1
ATOM 667 O O . SER A 1 83 ? 8.855 1.873 5.720 1.00 96.44 83 SER A O 1
ATOM 669 N N . LYS A 1 84 ? 9.478 2.647 3.703 1.00 96.56 84 LYS A N 1
ATOM 670 C CA . LYS A 1 84 ? 9.176 1.416 2.959 1.00 96.56 84 LYS A CA 1
ATOM 671 C C . LYS A 1 84 ? 9.754 0.144 3.604 1.00 96.56 84 LYS A C 1
ATOM 673 O O . LYS A 1 84 ? 8.981 -0.798 3.758 1.00 96.56 84 LYS A O 1
ATOM 678 N N . PRO A 1 85 ? 11.031 0.076 4.036 1.00 96.00 85 PRO A N 1
ATOM 679 C CA . PRO A 1 85 ? 11.561 -1.134 4.669 1.00 96.00 85 PRO A CA 1
ATOM 680 C C . PRO A 1 85 ? 10.840 -1.510 5.971 1.00 96.00 85 PRO A C 1
ATOM 682 O O . PRO A 1 85 ? 10.719 -2.692 6.285 1.00 96.00 85 PRO A O 1
ATOM 685 N N . TRP A 1 86 ? 10.339 -0.532 6.732 1.00 95.12 86 TRP A N 1
ATOM 686 C CA . TRP A 1 86 ? 9.550 -0.798 7.939 1.00 95.12 86 TRP A CA 1
ATOM 687 C C . TRP A 1 86 ? 8.143 -1.284 7.590 1.00 95.12 86 TRP A C 1
ATOM 689 O O . TRP A 1 86 ? 7.664 -2.243 8.193 1.00 95.12 86 TRP A O 1
ATOM 699 N N . ILE A 1 87 ? 7.510 -0.680 6.577 1.00 96.31 87 ILE A N 1
ATOM 700 C CA . ILE A 1 87 ? 6.203 -1.116 6.064 1.00 96.31 87 ILE A CA 1
ATOM 701 C C . ILE A 1 87 ? 6.293 -2.565 5.577 1.00 96.31 87 ILE A C 1
ATOM 703 O O . ILE A 1 87 ? 5.529 -3.401 6.056 1.00 96.31 87 ILE A O 1
ATOM 707 N N . ASP A 1 88 ? 7.262 -2.876 4.709 1.00 96.56 88 ASP A N 1
ATOM 708 C CA . ASP A 1 88 ? 7.462 -4.209 4.124 1.00 96.56 88 ASP A CA 1
ATOM 709 C C . ASP A 1 88 ? 7.650 -5.300 5.196 1.00 96.56 88 ASP A C 1
ATOM 711 O O . ASP A 1 88 ? 7.198 -6.434 5.025 1.00 96.56 88 ASP A O 1
ATOM 715 N N . ASN A 1 89 ? 8.294 -4.963 6.319 1.00 95.00 89 ASN A N 1
ATOM 716 C CA . ASN A 1 89 ? 8.555 -5.906 7.406 1.00 95.00 89 ASN A CA 1
ATOM 717 C C . ASN A 1 89 ? 7.404 -6.034 8.417 1.00 95.00 89 ASN A C 1
ATOM 719 O O . ASN A 1 89 ? 7.356 -7.033 9.145 1.00 95.00 89 ASN A O 1
ATOM 723 N N . SER A 1 90 ? 6.469 -5.080 8.445 1.00 94.94 90 SER A N 1
ATOM 724 C CA . SER A 1 90 ? 5.381 -5.043 9.426 1.00 94.94 90 SER A CA 1
ATOM 725 C C . SER A 1 90 ? 4.383 -6.198 9.261 1.00 94.94 90 SER A C 1
ATOM 727 O O . SER A 1 90 ? 4.016 -6.593 8.151 1.00 94.94 90 SER A O 1
ATOM 729 N N . THR A 1 91 ? 3.893 -6.726 10.386 1.00 96.06 91 THR A N 1
ATOM 730 C CA . THR A 1 91 ? 2.852 -7.768 10.397 1.00 96.06 91 THR A CA 1
ATOM 731 C C . THR A 1 91 ? 1.554 -7.268 9.765 1.00 96.06 91 THR A C 1
ATOM 733 O O . THR A 1 91 ? 0.933 -7.995 8.992 1.00 96.06 91 THR A O 1
ATOM 736 N N . ILE A 1 92 ? 1.182 -6.006 10.015 1.00 96.06 92 ILE A N 1
ATOM 737 C CA . ILE A 1 92 ? -0.003 -5.377 9.415 1.00 96.06 92 ILE A CA 1
ATOM 738 C C . ILE A 1 92 ? 0.084 -5.426 7.890 1.00 96.06 92 ILE A C 1
ATOM 740 O O . ILE A 1 92 ? -0.849 -5.889 7.240 1.00 96.06 92 ILE A O 1
ATOM 744 N N . PHE A 1 93 ? 1.205 -5.000 7.299 1.00 97.06 93 PHE A N 1
ATOM 745 C CA . PHE A 1 93 ? 1.339 -4.983 5.843 1.00 97.06 93 PHE A CA 1
ATOM 746 C C . PHE A 1 93 ? 1.285 -6.387 5.234 1.00 97.06 93 PHE A C 1
ATOM 748 O O . PHE A 1 93 ? 0.633 -6.574 4.209 1.00 97.06 93 PHE A O 1
ATOM 755 N N . LYS A 1 94 ? 1.878 -7.388 5.894 1.00 97.38 94 LYS A N 1
ATOM 756 C CA . LYS A 1 94 ? 1.789 -8.796 5.468 1.00 97.38 94 LYS A CA 1
ATOM 757 C C . LYS A 1 94 ? 0.342 -9.301 5.444 1.00 97.38 94 LYS A C 1
ATOM 759 O O . LYS A 1 94 ? -0.036 -9.994 4.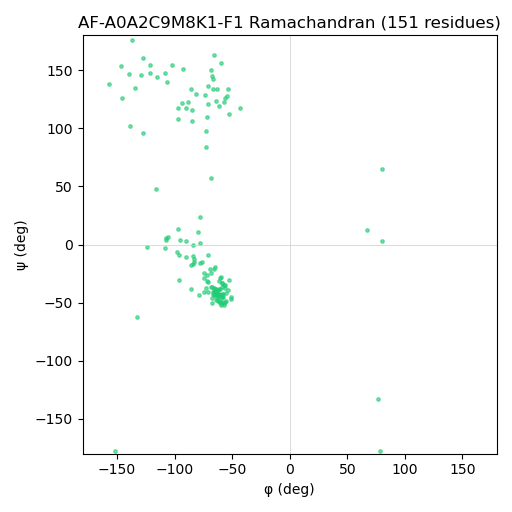506 1.00 97.38 94 LYS A O 1
ATOM 764 N N . ILE A 1 95 ? -0.491 -8.905 6.409 1.00 96.69 95 ILE A N 1
ATOM 765 C CA . ILE A 1 95 ? -1.935 -9.206 6.399 1.00 96.69 95 ILE A CA 1
ATOM 766 C C . ILE A 1 95 ? -2.632 -8.455 5.254 1.00 96.69 95 ILE A C 1
ATOM 768 O O . ILE A 1 95 ? -3.383 -9.047 4.484 1.00 96.69 95 ILE A O 1
ATOM 772 N N . LEU A 1 96 ? -2.350 -7.161 5.073 1.00 97.12 96 LEU A N 1
ATOM 773 C CA . LEU A 1 96 ? -2.935 -6.375 3.977 1.00 97.12 96 LEU A CA 1
ATOM 774 C C . LEU A 1 96 ? -2.573 -6.934 2.590 1.00 97.12 96 LEU A C 1
ATOM 776 O O . LEU A 1 96 ? -3.344 -6.785 1.637 1.00 97.12 96 LEU A O 1
ATOM 780 N N . GLN A 1 97 ? -1.418 -7.588 2.448 1.00 97.69 97 GLN A N 1
ATOM 781 C CA . GLN A 1 97 ? -1.022 -8.263 1.212 1.00 97.69 97 GLN A CA 1
ATOM 782 C C . GLN A 1 97 ? -1.926 -9.455 0.883 1.00 97.69 97 GLN A C 1
ATOM 784 O O . GLN A 1 97 ? -2.266 -9.614 -0.290 1.00 97.69 97 GLN A O 1
ATOM 789 N N . THR A 1 98 ? -2.372 -10.228 1.879 1.00 96.94 98 THR A N 1
ATOM 790 C CA . THR A 1 98 ? -3.246 -11.398 1.666 1.00 96.94 98 THR A CA 1
ATOM 791 C C . THR A 1 98 ? -4.709 -11.026 1.420 1.00 96.94 98 THR A C 1
ATOM 793 O O . THR A 1 98 ? -5.464 -11.843 0.897 1.00 96.94 98 THR A O 1
ATOM 796 N N . MET A 1 99 ? -5.120 -9.793 1.736 1.00 97.69 99 MET A N 1
ATOM 797 C CA . MET A 1 99 ? -6.491 -9.336 1.503 1.00 97.69 99 MET A CA 1
ATOM 798 C C . MET A 1 99 ? -6.837 -9.243 0.003 1.00 97.69 99 MET A C 1
ATOM 800 O O . MET A 1 99 ? -6.082 -8.614 -0.760 1.00 97.69 99 MET A O 1
ATOM 804 N N . PRO A 1 100 ? -8.014 -9.751 -0.419 1.00 97.50 100 PRO A N 1
ATOM 805 C CA . PRO A 1 100 ? -8.544 -9.523 -1.759 1.00 97.50 100 PRO A CA 1
ATOM 806 C C . PRO A 1 100 ? -9.030 -8.069 -1.885 1.00 97.50 100 PRO A C 1
ATOM 808 O O . PRO A 1 100 ? -10.131 -7.723 -1.473 1.00 97.50 100 PRO A O 1
ATOM 811 N N . LYS A 1 101 ? -8.191 -7.195 -2.452 1.00 97.25 101 LYS A N 1
ATOM 812 C CA . LYS A 1 101 ? -8.421 -5.735 -2.524 1.00 97.25 101 LYS A CA 1
ATOM 813 C C . LYS A 1 101 ? -9.422 -5.289 -3.606 1.00 97.25 101 LYS A C 1
ATOM 815 O O . LYS A 1 101 ? -9.653 -4.096 -3.758 1.00 97.25 101 LYS A O 1
ATOM 820 N N . GLY A 1 102 ? -10.008 -6.223 -4.357 1.00 97.06 102 GLY A N 1
ATOM 821 C CA . GLY A 1 102 ? -10.888 -5.911 -5.484 1.00 97.06 102 GLY A CA 1
ATOM 822 C C . GLY A 1 102 ? -10.106 -5.462 -6.723 1.00 97.06 102 GLY A C 1
ATOM 823 O O . GLY A 1 102 ? -9.143 -6.119 -7.113 1.00 97.06 102 GLY A O 1
ATOM 824 N N . GLY A 1 103 ? -10.535 -4.367 -7.356 1.00 95.62 103 GLY A N 1
ATOM 825 C CA . GLY A 1 103 ? -9.929 -3.823 -8.577 1.00 95.62 103 GLY A CA 1
ATOM 826 C C . GLY A 1 103 ? -9.032 -2.609 -8.326 1.00 95.62 103 GLY A C 1
ATOM 827 O O . GLY A 1 103 ? -9.236 -1.858 -7.375 1.00 95.62 103 GLY A O 1
ATOM 828 N N . VAL A 1 104 ? -8.059 -2.383 -9.215 1.00 94.81 104 VAL A N 1
ATOM 829 C CA . VAL A 1 104 ? -7.248 -1.157 -9.211 1.00 94.81 104 VAL A C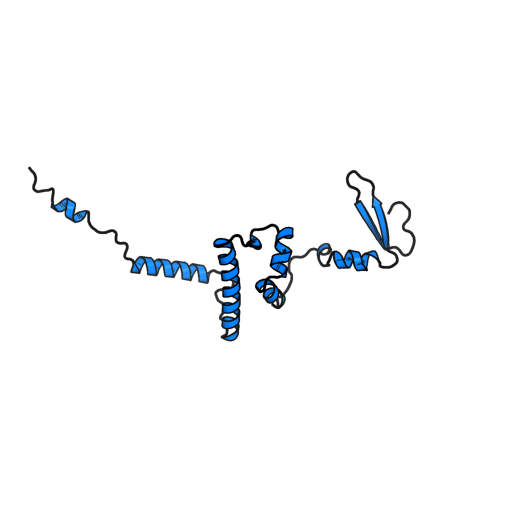A 1
ATOM 830 C C . VAL A 1 104 ? -7.828 -0.176 -10.228 1.00 94.81 104 VAL A C 1
ATOM 832 O O . VAL A 1 104 ? -7.727 -0.399 -11.430 1.00 94.81 104 VAL A O 1
ATOM 835 N N . LEU A 1 105 ? -8.465 0.892 -9.740 1.00 95.81 105 LEU A N 1
ATOM 836 C CA . LEU A 1 105 ? -9.263 1.809 -10.570 1.00 95.81 105 LEU A CA 1
ATOM 837 C C . LEU A 1 105 ? -8.525 3.087 -10.999 1.00 95.81 105 LEU A C 1
ATOM 839 O O . LEU A 1 105 ? -9.060 3.871 -11.776 1.00 95.81 105 LEU A O 1
ATOM 843 N N . HIS A 1 106 ? -7.310 3.313 -10.498 1.00 95.69 106 HIS A N 1
ATOM 844 C CA . HIS A 1 106 ? -6.503 4.481 -10.840 1.00 95.69 106 HIS A CA 1
ATOM 845 C C . HIS A 1 106 ? -5.040 4.069 -11.033 1.00 95.69 106 HIS A C 1
ATOM 847 O O . HIS A 1 106 ? -4.325 3.824 -10.061 1.00 95.69 106 HIS A O 1
ATOM 853 N N . LEU A 1 107 ? -4.613 3.958 -12.293 1.00 93.81 107 LEU A N 1
ATOM 854 C CA . LEU A 1 107 ? -3.256 3.598 -12.705 1.00 93.81 107 LEU A CA 1
ATOM 855 C C . LEU A 1 107 ? -2.888 4.322 -14.000 1.00 93.81 107 LEU A C 1
ATOM 857 O O . LEU A 1 107 ? -3.747 4.608 -14.830 1.00 93.81 107 LEU A O 1
ATOM 861 N N . HIS A 1 108 ? -1.588 4.527 -14.188 1.00 95.25 108 HIS A N 1
ATOM 862 C CA . HIS A 1 108 ? -1.005 4.900 -15.471 1.00 95.25 108 HIS A CA 1
ATOM 863 C C . HIS A 1 108 ? -0.261 3.693 -16.049 1.00 95.25 108 HIS A C 1
ATOM 865 O O . HIS A 1 108 ? 0.425 2.980 -15.313 1.00 95.25 108 HIS A O 1
ATOM 871 N N . ASP A 1 109 ? -0.377 3.488 -17.359 1.00 88.44 109 ASP A N 1
ATOM 872 C CA . ASP A 1 109 ? 0.212 2.373 -18.116 1.00 88.44 109 ASP A CA 1
ATOM 873 C C . ASP A 1 109 ? 1.717 2.174 -17.852 1.00 88.44 109 ASP A C 1
ATOM 875 O O . ASP A 1 109 ? 2.183 1.068 -17.573 1.00 88.44 109 ASP A O 1
ATOM 879 N N . SER A 1 110 ? 2.469 3.269 -17.842 1.00 85.38 110 SER A N 1
ATOM 880 C CA . SER A 1 110 ? 3.915 3.307 -17.623 1.00 85.38 110 SER A CA 1
ATOM 881 C C . SER A 1 110 ? 4.356 2.861 -16.223 1.00 85.38 110 SER A C 1
ATOM 883 O O . SER A 1 110 ? 5.515 2.485 -16.046 1.00 85.38 110 SER A O 1
ATOM 885 N N . ALA A 1 111 ? 3.456 2.854 -15.235 1.00 85.12 111 ALA A N 1
ATOM 886 C CA . ALA A 1 111 ? 3.752 2.506 -13.843 1.00 85.12 111 ALA A CA 1
ATOM 887 C C . ALA A 1 111 ? 3.225 1.120 -13.429 1.00 85.12 111 ALA A C 1
ATOM 889 O O . ALA A 1 111 ? 3.306 0.752 -12.257 1.00 85.12 111 ALA A O 1
ATOM 890 N N . MET A 1 112 ? 2.691 0.334 -14.369 1.00 89.19 112 MET A N 1
ATOM 891 C CA . MET A 1 112 ? 2.070 -0.962 -14.062 1.00 89.19 112 MET A CA 1
ATOM 892 C C . MET A 1 112 ? 3.074 -2.087 -13.771 1.00 89.19 112 MET A C 1
ATOM 894 O O . MET A 1 112 ? 2.687 -3.129 -13.245 1.00 89.19 112 MET A O 1
ATOM 898 N N . THR A 1 113 ? 4.356 -1.910 -14.110 1.00 91.44 113 THR A N 1
ATOM 899 C CA . THR A 1 113 ? 5.394 -2.939 -13.943 1.00 91.44 113 THR A CA 1
ATOM 900 C C . THR A 1 113 ? 6.542 -2.468 -13.056 1.00 91.44 113 THR A C 1
ATOM 902 O O . THR A 1 113 ? 6.827 -1.277 -12.936 1.00 91.44 113 THR A O 1
ATOM 905 N N . SER A 1 114 ? 7.236 -3.417 -12.425 1.00 92.62 114 SER A N 1
ATOM 906 C CA . SER A 1 114 ? 8.387 -3.094 -11.583 1.00 92.62 114 SER A CA 1
ATOM 907 C C . SER A 1 114 ? 9.578 -2.632 -12.425 1.00 92.62 114 SER A C 1
ATOM 909 O O . SER A 1 114 ? 9.965 -3.280 -13.401 1.00 92.62 114 SER A O 1
ATOM 911 N N . LEU A 1 115 ? 10.246 -1.567 -11.980 1.00 92.75 115 LEU A N 1
ATOM 912 C CA . LEU A 1 115 ? 11.482 -1.098 -12.611 1.00 92.75 115 LEU A CA 1
ATOM 913 C C . LEU A 1 115 ? 12.582 -2.176 -12.602 1.00 92.75 115 LEU A C 1
ATOM 915 O O . LEU A 1 115 ? 13.362 -2.284 -13.545 1.00 92.75 115 LEU A O 1
ATOM 919 N N . GLN A 1 116 ? 12.615 -3.022 -11.567 1.00 95.31 116 GLN A N 1
ATOM 920 C CA . GLN A 1 116 ? 13.531 -4.165 -11.495 1.00 95.31 116 GLN A CA 1
ATOM 921 C C . GLN A 1 116 ? 13.330 -5.137 -12.661 1.00 95.31 116 GLN A C 1
ATOM 923 O O . GLN A 1 116 ? 14.313 -5.588 -13.244 1.00 95.31 116 GLN A O 1
ATOM 928 N N . TRP A 1 117 ? 12.082 -5.446 -13.025 1.00 95.19 117 TRP A N 1
ATOM 929 C CA . TRP A 1 117 ? 11.794 -6.283 -14.189 1.00 95.19 117 TRP A CA 1
ATOM 930 C C . TRP A 1 117 ? 12.201 -5.589 -15.490 1.00 95.19 117 TRP A C 1
ATOM 932 O O . TRP A 1 117 ? 12.844 -6.217 -16.330 1.00 95.19 117 TRP A O 1
ATOM 942 N N . VAL A 1 118 ? 11.916 -4.290 -15.631 1.00 93.56 118 VAL A N 1
ATOM 943 C CA . VAL A 1 118 ? 12.326 -3.514 -16.813 1.00 93.56 118 VAL A CA 1
ATOM 944 C C . VAL A 1 118 ? 13.842 -3.617 -17.022 1.00 93.56 118 VAL A C 1
ATOM 946 O O . VAL A 1 118 ? 14.291 -3.992 -18.101 1.00 93.56 118 VAL A O 1
ATOM 949 N N . ILE A 1 119 ? 14.635 -3.400 -15.971 1.00 93.75 119 ILE A N 1
ATOM 950 C CA . ILE A 1 119 ? 16.105 -3.442 -16.044 1.00 93.75 119 ILE A CA 1
ATOM 951 C C . ILE A 1 119 ? 16.649 -4.873 -16.192 1.00 93.75 119 ILE A C 1
ATOM 953 O O . ILE A 1 119 ? 17.648 -5.093 -16.862 1.00 93.75 119 ILE A O 1
ATOM 957 N N . LYS A 1 120 ? 16.053 -5.880 -15.547 1.00 96.44 120 LYS A N 1
ATOM 958 C CA . LYS A 1 120 ? 16.607 -7.253 -15.550 1.00 96.44 120 LYS A CA 1
ATOM 959 C C . LYS A 1 120 ? 16.093 -8.131 -16.688 1.00 96.44 120 LYS A C 1
ATOM 961 O O . LYS A 1 120 ? 16.574 -9.256 -16.849 1.00 96.44 120 LYS A O 1
ATOM 966 N N . ARG A 1 121 ? 15.068 -7.683 -17.413 1.00 95.25 121 ARG A N 1
ATOM 967 C CA . ARG A 1 121 ? 14.410 -8.453 -18.477 1.00 95.25 121 ARG A CA 1
ATOM 968 C C . ARG A 1 121 ? 14.220 -7.619 -19.728 1.00 95.25 121 ARG A C 1
ATOM 970 O O . ARG A 1 121 ? 14.810 -7.958 -20.745 1.00 95.25 121 ARG A O 1
ATOM 977 N N . LEU A 1 122 ? 13.444 -6.536 -19.654 1.00 94.00 122 LEU A N 1
ATOM 978 C CA . LEU A 1 122 ? 13.080 -5.755 -20.841 1.00 94.00 122 LEU A CA 1
ATOM 979 C C . LEU A 1 122 ? 14.317 -5.212 -21.558 1.00 94.00 122 LEU A C 1
ATOM 981 O O . LEU A 1 122 ? 14.405 -5.335 -22.776 1.00 94.00 122 LEU A O 1
ATOM 985 N N . THR A 1 123 ? 15.302 -4.695 -20.818 1.00 95.38 123 THR A N 1
ATOM 986 C CA . THR A 1 123 ? 16.532 -4.161 -21.426 1.00 95.38 123 THR A CA 1
ATOM 987 C C . THR A 1 123 ? 17.461 -5.220 -22.022 1.00 95.38 123 THR A C 1
ATOM 989 O O . THR A 1 123 ? 18.426 -4.864 -22.687 1.00 95.38 123 THR A O 1
ATOM 992 N N . TYR A 1 124 ? 17.187 -6.505 -21.786 1.00 96.12 124 TYR A N 1
ATOM 993 C CA . TYR A 1 124 ? 17.945 -7.640 -22.321 1.00 96.12 124 TYR A CA 1
ATOM 994 C C . TYR A 1 124 ? 17.182 -8.395 -23.418 1.00 96.12 124 TYR A C 1
ATOM 996 O O . TYR A 1 124 ? 17.658 -9.418 -23.907 1.00 96.12 124 TYR A O 1
ATOM 1004 N N . LEU A 1 125 ? 15.996 -7.918 -23.808 1.00 96.94 125 LEU A N 1
ATOM 1005 C CA . LEU A 1 125 ? 15.277 -8.483 -24.943 1.00 96.94 125 LEU A CA 1
ATOM 1006 C C . LEU A 1 125 ? 16.038 -8.198 -26.250 1.00 96.94 125 LEU A C 1
ATOM 1008 O O . LEU A 1 125 ? 16.643 -7.131 -26.393 1.00 96.94 125 LEU A O 1
ATOM 1012 N N . PRO A 1 126 ? 16.003 -9.130 -27.221 1.00 97.12 126 PRO A N 1
ATOM 1013 C CA . PRO A 1 126 ? 16.662 -8.932 -28.504 1.00 97.12 126 PRO A CA 1
ATOM 1014 C C . PRO A 1 126 ? 16.098 -7.701 -29.212 1.00 97.12 126 PRO A C 1
ATOM 1016 O O . PRO A 1 126 ? 14.946 -7.319 -28.995 1.00 97.12 126 PRO A O 1
ATOM 1019 N N . ASN A 1 127 ? 16.896 -7.125 -30.114 1.00 96.50 127 ASN A N 1
ATOM 1020 C CA . ASN A 1 127 ? 16.501 -5.992 -30.954 1.00 96.50 127 ASN A CA 1
ATOM 1021 C C . ASN A 1 127 ? 16.261 -4.676 -30.195 1.00 96.50 127 ASN A C 1
ATOM 1023 O O . ASN A 1 127 ? 15.711 -3.745 -30.780 1.00 96.50 127 ASN A O 1
ATOM 1027 N N . LEU A 1 128 ? 16.662 -4.572 -28.923 1.00 96.88 128 LEU A N 1
ATOM 1028 C CA . LEU A 1 128 ? 16.626 -3.312 -28.190 1.00 96.88 128 LEU A CA 1
ATOM 1029 C C . LEU A 1 128 ? 17.919 -2.517 -28.386 1.00 96.88 128 LEU A C 1
ATOM 1031 O O . LEU A 1 128 ? 19.003 -2.964 -28.020 1.00 96.88 128 LEU A O 1
ATOM 1035 N N . TYR A 1 129 ? 17.781 -1.294 -28.882 1.00 95.06 129 TYR A N 1
ATOM 1036 C CA . TYR A 1 129 ? 18.864 -0.325 -28.996 1.00 95.06 129 TYR A CA 1
ATOM 1037 C C . TYR A 1 129 ? 18.688 0.793 -27.970 1.00 95.06 129 TYR A C 1
ATOM 1039 O O . TYR A 1 129 ? 17.563 1.188 -27.653 1.00 95.06 129 TYR A O 1
ATOM 1047 N N . THR A 1 130 ? 19.801 1.334 -27.473 1.00 94.06 130 THR A N 1
ATOM 1048 C CA . THR A 1 130 ? 19.812 2.488 -26.567 1.00 94.06 130 THR A CA 1
ATOM 1049 C C . THR A 1 130 ? 20.766 3.567 -27.061 1.00 94.06 130 THR A C 1
ATOM 1051 O O . THR A 1 130 ? 21.816 3.262 -27.623 1.00 94.06 130 THR A O 1
ATOM 1054 N N . ARG A 1 131 ? 20.405 4.829 -26.829 1.00 91.50 131 ARG A N 1
ATOM 1055 C CA . ARG A 1 131 ? 21.239 6.001 -27.109 1.00 91.50 131 ARG A CA 1
ATOM 1056 C C . ARG A 1 131 ? 21.094 7.011 -25.978 1.00 91.50 131 ARG A C 1
ATOM 1058 O O . ARG A 1 131 ? 20.024 7.114 -25.380 1.00 91.50 131 ARG A O 1
ATOM 1065 N N . VAL A 1 132 ? 22.161 7.744 -25.681 1.00 93.31 132 VAL A N 1
ATOM 1066 C CA . VAL A 1 132 ? 22.091 8.920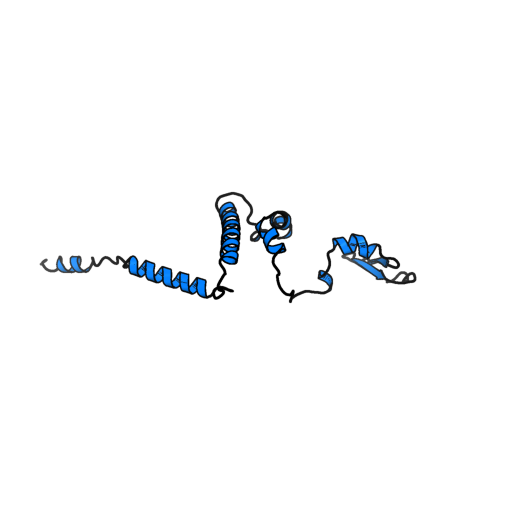 -24.808 1.00 93.31 132 VAL A CA 1
ATOM 1067 C C . VAL A 1 132 ? 21.902 10.145 -25.694 1.00 93.31 132 VAL A C 1
ATOM 1069 O O . VAL A 1 132 ? 22.703 10.387 -26.591 1.00 93.31 132 VAL A O 1
ATOM 1072 N N . GLU A 1 133 ? 20.820 10.879 -25.476 1.00 90.62 133 GLU A N 1
ATOM 1073 C CA . GLU A 1 133 ? 20.604 12.182 -26.087 1.00 90.62 133 GLU A CA 1
ATOM 1074 C C . GLU A 1 133 ? 21.294 13.241 -25.231 1.00 90.62 133 GLU A C 1
ATOM 1076 O O . GLU A 1 133 ? 20.938 13.449 -24.065 1.00 90.62 133 GLU A O 1
ATOM 1081 N N . GLU A 1 134 ? 22.303 13.885 -25.813 1.00 89.94 134 GLU A N 1
ATOM 1082 C CA . GLU A 1 134 ? 23.016 14.976 -25.167 1.00 89.94 134 GLU A CA 1
ATOM 1083 C C . GLU A 1 134 ? 22.121 16.213 -25.100 1.00 89.94 134 GLU A C 1
ATOM 1085 O O . GLU A 1 134 ? 21.640 16.734 -26.105 1.00 89.94 134 GLU A O 1
ATOM 1090 N N . SER A 1 135 ? 21.873 16.675 -23.881 1.00 89.19 135 SER A N 1
ATOM 1091 C CA . SER A 1 135 ? 21.173 17.921 -23.598 1.00 89.19 135 SER A CA 1
ATOM 1092 C C . SER A 1 135 ? 21.664 18.458 -22.251 1.00 89.19 135 SER A C 1
ATOM 1094 O O . SER A 1 135 ? 22.511 17.837 -21.605 1.00 89.19 135 SER A O 1
ATOM 1096 N N . LYS A 1 136 ? 21.102 19.578 -21.775 1.00 92.88 136 LYS A N 1
ATOM 1097 C CA . LYS A 1 136 ? 21.352 20.071 -20.406 1.00 92.88 136 LYS A CA 1
ATOM 1098 C C . LYS A 1 136 ? 21.099 18.989 -19.340 1.00 92.88 136 LYS A C 1
ATOM 1100 O O . LYS A 1 136 ? 21.763 18.988 -18.308 1.00 92.88 136 LYS A O 1
ATOM 1105 N N . TYR A 1 137 ? 20.170 18.068 -19.608 1.00 91.88 137 TYR A N 1
ATOM 1106 C CA . TYR A 1 137 ? 19.901 16.883 -18.796 1.00 91.88 137 TYR A CA 1
ATOM 1107 C C . TYR A 1 137 ? 19.949 15.645 -19.701 1.00 91.88 137 TYR A C 1
ATOM 1109 O O . TYR A 1 137 ? 18.962 15.354 -20.380 1.00 91.88 137 TYR A O 1
ATOM 1117 N N . PRO A 1 138 ? 21.085 14.929 -19.770 1.00 92.50 138 PRO A N 1
ATOM 1118 C CA . PRO A 1 138 ? 21.225 13.775 -20.651 1.00 92.50 138 PRO A CA 1
ATOM 1119 C C . PRO A 1 138 ? 20.117 12.745 -20.411 1.00 92.50 138 PRO A C 1
ATOM 1121 O O . PRO A 1 138 ? 19.899 12.313 -19.277 1.00 92.50 138 PRO A O 1
ATOM 1124 N N . THR A 1 139 ? 19.418 12.338 -21.472 1.00 92.62 139 THR A N 1
ATOM 1125 C CA . THR A 1 139 ? 18.345 11.336 -21.379 1.00 92.62 139 THR A CA 1
ATOM 1126 C C . THR A 1 139 ? 18.715 10.077 -22.143 1.00 92.62 139 THR A C 1
ATOM 1128 O O . THR A 1 139 ? 19.371 10.123 -23.182 1.00 92.62 139 THR A O 1
ATOM 1131 N N . ARG A 1 140 ? 18.311 8.915 -21.623 1.00 92.31 140 ARG A N 1
ATOM 1132 C CA . ARG A 1 140 ? 18.529 7.633 -22.295 1.00 92.31 140 ARG A CA 1
ATOM 1133 C C . ARG A 1 140 ? 17.280 7.238 -23.070 1.00 92.31 140 ARG A C 1
ATOM 1135 O O . ARG A 1 140 ? 16.236 6.989 -22.471 1.00 92.31 140 ARG A O 1
ATOM 1142 N N . LYS A 1 141 ? 17.413 7.139 -24.389 1.00 92.94 141 LYS A N 1
ATOM 1143 C CA . LYS A 1 141 ? 16.381 6.645 -25.302 1.00 92.94 141 LYS A CA 1
ATOM 1144 C C . LYS A 1 141 ? 16.546 5.147 -25.532 1.00 92.94 141 LYS A C 1
ATOM 1146 O O . LYS A 1 141 ? 17.654 4.606 -25.462 1.00 92.94 141 LYS A O 1
ATOM 1151 N N . TYR A 1 142 ? 15.422 4.493 -25.798 1.00 93.50 142 TYR A N 1
ATOM 1152 C CA . TYR A 1 142 ? 15.308 3.059 -26.033 1.00 93.50 142 TYR A CA 1
ATOM 1153 C C . TYR A 1 142 ? 14.413 2.827 -27.250 1.00 93.50 142 TYR A C 1
ATOM 1155 O O . TYR A 1 142 ? 13.359 3.453 -27.359 1.00 93.50 142 TYR A O 1
ATOM 1163 N N . LYS A 1 143 ? 14.814 1.938 -28.161 1.00 95.12 143 LYS A N 1
ATOM 1164 C CA . LYS A 1 143 ? 14.037 1.614 -29.363 1.00 95.12 143 LYS A CA 1
ATOM 1165 C C . LYS A 1 143 ? 14.192 0.148 -29.734 1.00 95.12 143 LYS A C 1
ATOM 1167 O O . LYS A 1 143 ? 15.307 -0.323 -29.935 1.00 95.12 143 LYS A O 1
ATOM 1172 N N . PHE A 1 144 ? 13.069 -0.552 -29.873 1.00 96.12 144 PHE A N 1
ATOM 1173 C CA . PHE A 1 144 ? 13.051 -1.882 -30.472 1.00 96.12 144 PHE A CA 1
ATOM 1174 C C . PHE A 1 144 ? 13.064 -1.773 -32.002 1.00 96.12 144 PHE A C 1
ATOM 1176 O O . PHE A 1 144 ? 12.264 -1.035 -32.576 1.00 96.12 144 PHE A O 1
ATOM 1183 N N . SER A 1 145 ? 13.968 -2.490 -32.670 1.00 96.44 145 SER A N 1
ATOM 1184 C CA . SER A 1 145 ? 14.078 -2.510 -34.134 1.00 96.44 145 SER A CA 1
ATOM 1185 C C . SER A 1 145 ? 14.774 -3.780 -34.620 1.00 96.44 145 SER A C 1
ATOM 1187 O O . SER A 1 145 ? 15.775 -4.180 -34.051 1.00 96.44 145 SER A O 1
ATOM 1189 N N . LYS A 1 146 ? 14.300 -4.424 -35.693 1.00 95.81 146 LYS A N 1
ATOM 1190 C CA . LYS A 1 146 ? 14.976 -5.622 -36.244 1.00 95.81 146 LYS A CA 1
ATOM 1191 C C . LYS A 1 146 ? 16.331 -5.306 -36.893 1.00 95.81 146 LYS A C 1
ATOM 1193 O O . LYS A 1 146 ? 17.149 -6.197 -37.078 1.00 95.81 146 LYS A O 1
ATOM 1198 N N . THR A 1 147 ? 16.541 -4.051 -37.271 1.00 95.00 147 THR A N 1
ATOM 1199 C CA . THR A 1 147 ? 17.770 -3.536 -37.881 1.00 95.00 147 THR A CA 1
ATOM 1200 C C . THR A 1 147 ? 18.258 -2.314 -37.109 1.00 95.00 147 THR A C 1
ATOM 1202 O O . THR A 1 147 ? 17.483 -1.683 -36.385 1.00 95.00 147 THR A O 1
ATOM 1205 N N . HIS A 1 148 ? 19.535 -1.950 -37.260 1.00 91.44 148 HIS A N 1
ATOM 1206 C CA . HIS A 1 148 ? 20.087 -0.787 -36.566 1.00 91.44 148 HIS A CA 1
ATOM 1207 C C . HIS A 1 148 ? 19.281 0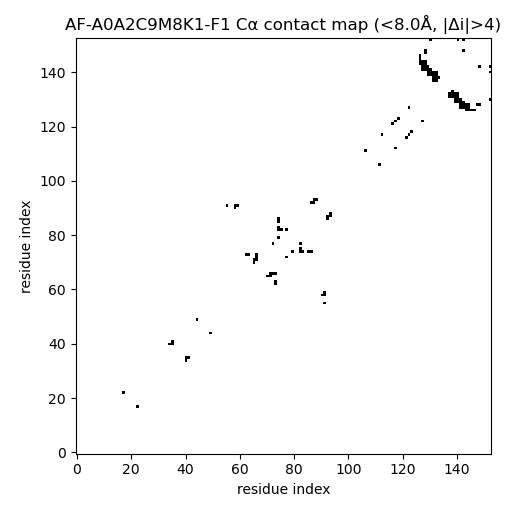.487 -36.915 1.00 91.44 148 HIS A C 1
ATOM 1209 O O . HIS A 1 148 ? 19.204 0.834 -38.095 1.00 91.44 148 HIS A O 1
ATOM 1215 N N . PRO A 1 149 ? 18.703 1.225 -35.944 1.00 92.00 149 PRO A N 1
ATOM 1216 C CA . PRO A 1 149 ? 17.734 2.291 -36.227 1.00 92.00 149 PRO A CA 1
ATOM 1217 C C . PRO A 1 149 ? 18.345 3.623 -36.713 1.00 92.00 149 PRO A C 1
ATOM 1219 O O . PRO A 1 149 ? 17.719 4.675 -36.592 1.00 92.00 149 PRO A O 1
ATOM 1222 N N . GLY A 1 150 ? 19.553 3.585 -37.281 1.00 89.00 150 GLY A N 1
ATOM 1223 C CA . GLY A 1 150 ? 20.348 4.760 -37.657 1.00 89.00 150 GLY A CA 1
ATOM 1224 C C . GLY A 1 150 ? 21.064 5.436 -36.473 1.00 89.00 150 GLY A C 1
ATOM 1225 O O . GLY A 1 150 ? 21.005 4.939 -35.355 1.00 89.00 150 GLY A O 1
ATOM 1226 N N . PRO A 1 151 ? 21.777 6.551 -36.695 1.00 81.38 151 PRO A N 1
ATOM 1227 C CA . PRO A 1 151 ? 22.503 7.269 -35.637 1.00 81.38 151 PRO A CA 1
ATOM 1228 C C . PRO A 1 151 ? 21.627 8.243 -34.817 1.00 81.38 151 PRO A C 1
ATOM 1230 O O . PRO A 1 151 ? 22.036 8.691 -33.746 1.00 81.38 151 PRO A O 1
ATOM 1233 N N . ALA A 1 152 ? 20.425 8.582 -35.302 1.00 75.56 152 ALA A N 1
ATOM 1234 C CA . ALA A 1 152 ? 19.616 9.693 -34.786 1.00 75.56 152 ALA A CA 1
ATOM 1235 C C . ALA A 1 152 ? 18.362 9.300 -33.968 1.00 75.56 152 ALA A C 1
ATOM 1237 O O . ALA A 1 152 ? 17.590 10.190 -33.613 1.00 75.56 152 ALA A O 1
ATOM 1238 N N . PHE A 1 153 ? 18.133 8.013 -33.665 1.00 76.88 153 PHE A N 1
ATOM 1239 C CA . PHE A 1 153 ? 16.881 7.536 -33.038 1.00 76.88 153 PHE A CA 1
ATOM 1240 C C . PHE A 1 153 ? 16.734 7.824 -31.540 1.00 76.88 153 PHE A C 1
ATOM 1242 O O . PHE A 1 153 ? 17.724 7.749 -30.783 1.00 76.88 153 PHE A O 1
#

Foldseek 3Di:
DDPPPPVVVVVVPPPVPVPVVVVVVVVVVVVVVVCCPDVCSPPDDDPVRVVVVVVLVVLVVCLVVCVVPHVDDNLVVDDCVVSVVVLVPRPNNVVVVPDPPDDDDDDDPVPPDDPVCCVVPVCPDPQKDWDWDDDPDIDIDIDRDPDDPDPPD

Sequence (153 aa):
MMVYNLAVIFYMLVPIAANVDSYLATRRAFIEEELSMRVGAKLTLSPREQLVNSFLMDLKNQTIQESIWTSTPYPPAITFFKSKPWIDNSTIFKILQTMPKGGVLHLHDSAMTSLQWVIKRLTYLPNLYTRVEESKYPTRKYKFSKTHPGPAF

Nearest PDB structures (foldseek):
  2uzk-assembly2_C  TM=3.764E-01  e=3.513E+00  Homo sapiens
  2uzk-assembly1_A  TM=3.214E-01  e=6.182E+00  Homo sapiens

Solvent-accessible surface area (backbone atoms only — not comparable to full-atom values): 9827 Å² total; per-residue (Å²): 139,88,83,77,72,64,70,61,60,65,70,71,64,68,72,85,65,69,54,61,66,60,52,52,50,50,53,48,50,52,52,52,52,57,52,59,70,40,91,69,50,86,62,84,70,52,78,70,52,46,54,53,48,51,55,52,49,50,55,51,49,48,54,51,48,45,32,73,79,43,92,49,81,50,51,92,84,41,64,61,90,75,22,43,69,58,47,72,70,33,70,68,47,57,52,60,66,73,50,87,80,80,78,89,90,83,84,56,83,92,70,74,63,59,69,66,51,42,66,74,42,60,72,70,43,86,48,61,46,74,40,75,47,88,56,102,68,71,42,81,45,76,47,80,41,98,57,88,76,68,96,84,102

Mean predicted aligned error: 9.57 Å

Radius of gyration: 31.78 Å; Cα contacts (8 Å, |Δi|>4): 68; chains: 1; bounding box: 54×64×94 Å

Secondary structure (DSSP, 8-state):
--SSSSHHHHTT-------HHHHHHHHHHHHHHHHHHSTTTTPPPPHHHHHHHHHHHHHHHHHHHHHHHSS---GGGS-HHHHHHHHHH-HHHHHHHHS------S--GGGSS-HHHHHHTGGGSTTEEEEEE-SSS-EEEEEE-SS---S--

Organism: Biomphalaria glabrata (NCBI:txid6526)

InterPro domains:
  IPR013659 Adenosine/AMP deaminase N-terminal [PF08451] (20-96)
  IPR032466 Metal-dependent hydrolase [SSF51556] (75-150)

pLDDT: mean 89.51, std 14.65, range [44.0, 98.44]